Protein AF-A0A0B7GSV1-F1 (afdb_monomer_lite)

Structure (mmCIF, N/CA/C/O backbone):
data_AF-A0A0B7GSV1-F1
#
_entry.id   AF-A0A0B7GSV1-F1
#
loop_
_atom_site.group_PDB
_atom_site.id
_atom_site.type_symbol
_atom_site.label_atom_id
_atom_site.label_alt_id
_atom_site.label_comp_id
_atom_site.label_asym_id
_atom_site.label_entity_id
_atom_site.label_seq_id
_atom_site.pdbx_PDB_ins_code
_atom_site.Cartn_x
_atom_site.Cartn_y
_atom_site.Cartn_z
_atom_site.occupancy
_atom_site.B_iso_or_equiv
_atom_site.auth_seq_id
_atom_site.auth_comp_id
_atom_site.auth_asym_id
_atom_site.auth_atom_id
_atom_site.pdbx_PDB_model_num
ATOM 1 N N . MET A 1 1 ? 26.936 8.262 8.718 1.00 56.84 1 MET A N 1
ATOM 2 C CA . MET A 1 1 ? 25.501 8.150 8.410 1.00 56.84 1 MET A CA 1
ATOM 3 C C . MET A 1 1 ? 24.895 9.530 8.567 1.00 56.84 1 MET A C 1
ATOM 5 O O . MET A 1 1 ? 25.029 10.111 9.641 1.00 56.84 1 MET A O 1
ATOM 9 N N . SER A 1 2 ? 24.348 10.097 7.494 1.00 71.62 2 SER A N 1
ATOM 10 C CA . SER A 1 2 ? 23.670 11.396 7.549 1.00 71.62 2 SER A CA 1
ATOM 11 C C . SER A 1 2 ? 22.349 11.287 8.323 1.00 71.62 2 SER A C 1
ATOM 13 O O . SER A 1 2 ? 21.836 10.188 8.550 1.00 71.62 2 SER A O 1
ATOM 15 N N . LYS A 1 3 ? 21.772 12.425 8.730 1.00 66.00 3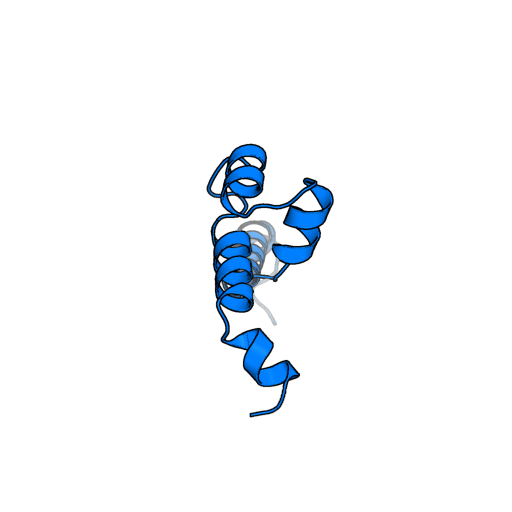 LYS A N 1
ATOM 16 C CA . LYS A 1 3 ? 20.439 12.453 9.355 1.00 66.00 3 LYS A CA 1
ATOM 17 C C . LYS A 1 3 ? 19.393 11.777 8.454 1.00 66.00 3 LYS A C 1
ATOM 19 O O . LYS A 1 3 ? 18.660 10.917 8.936 1.00 66.00 3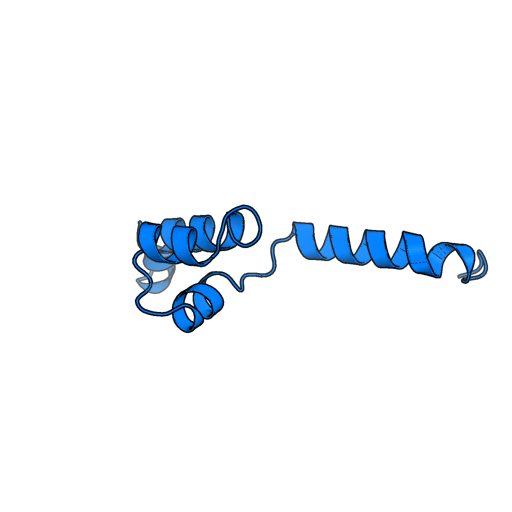 LYS A O 1
ATOM 24 N N . GLU A 1 4 ? 19.415 12.086 7.157 1.00 68.38 4 GLU A N 1
ATOM 25 C CA . GLU A 1 4 ? 18.537 11.481 6.144 1.00 68.38 4 GLU A CA 1
ATOM 26 C C . GLU A 1 4 ? 18.743 9.969 5.997 1.00 68.38 4 GLU A C 1
ATOM 28 O O . GLU A 1 4 ? 17.778 9.226 5.852 1.00 68.38 4 GLU A O 1
ATOM 33 N N . GLU A 1 5 ? 19.982 9.472 6.054 1.00 63.19 5 GLU A N 1
ATOM 34 C CA . GLU A 1 5 ? 20.235 8.026 6.040 1.00 63.19 5 GLU A CA 1
ATOM 35 C C . GLU A 1 5 ? 19.744 7.345 7.321 1.00 63.19 5 GLU A C 1
ATOM 37 O O . GLU A 1 5 ? 19.234 6.228 7.263 1.00 63.19 5 GLU A O 1
ATOM 42 N N . SER A 1 6 ? 19.844 8.016 8.473 1.00 57.38 6 SER A N 1
ATOM 43 C CA . SER A 1 6 ? 19.353 7.466 9.741 1.00 57.38 6 SER A CA 1
ATOM 44 C C . SER A 1 6 ? 17.828 7.337 9.766 1.00 57.38 6 SER A C 1
ATOM 46 O O . SER A 1 6 ? 17.305 6.378 10.324 1.00 57.38 6 SER A O 1
ATOM 48 N N . GLU A 1 7 ? 17.113 8.254 9.107 1.00 61.94 7 GLU A N 1
ATOM 49 C CA . GLU A 1 7 ? 15.649 8.239 9.001 1.00 61.94 7 GLU A CA 1
ATOM 50 C C . GLU A 1 7 ? 15.132 7.070 8.144 1.00 61.94 7 GLU A C 1
ATOM 52 O O . GLU A 1 7 ? 14.028 6.577 8.380 1.00 61.94 7 GLU A O 1
ATOM 57 N N . LYS A 1 8 ? 15.954 6.558 7.214 1.00 62.09 8 LYS A N 1
ATOM 58 C CA . LYS A 1 8 ? 15.627 5.384 6.385 1.00 62.09 8 LYS A CA 1
ATOM 59 C C . LYS A 1 8 ? 15.668 4.064 7.161 1.00 62.09 8 LYS A C 1
ATOM 61 O O . LYS A 1 8 ? 14.898 3.162 6.847 1.00 62.09 8 LYS A O 1
ATOM 66 N N . TYR A 1 9 ? 16.528 3.951 8.175 1.00 62.94 9 TYR A N 1
ATOM 67 C CA . TYR A 1 9 ? 16.732 2.711 8.944 1.00 62.94 9 TYR A CA 1
ATOM 68 C C . TYR A 1 9 ? 16.274 2.799 10.408 1.00 62.94 9 TYR A C 1
ATOM 70 O O . TYR A 1 9 ? 16.423 1.836 11.162 1.00 62.94 9 TYR A O 1
ATOM 78 N N . CYS A 1 10 ? 15.702 3.928 10.835 1.00 69.75 10 CYS A N 1
ATOM 79 C CA . CYS A 1 10 ? 15.123 4.064 12.168 1.00 69.75 10 CYS A CA 1
ATOM 80 C C . CYS A 1 10 ? 13.725 3.425 12.248 1.00 69.75 10 CYS A C 1
ATOM 82 O O . CYS A 1 10 ? 13.130 3.033 11.242 1.00 69.75 10 CYS A O 1
ATOM 84 N N . PHE A 1 11 ? 13.160 3.357 13.458 1.00 73.44 11 PHE A N 1
ATOM 85 C CA . PHE A 1 11 ? 11.798 2.856 13.697 1.00 73.44 11 PHE A CA 1
ATOM 86 C C . PHE A 1 11 ? 10.739 3.492 12.777 1.00 73.44 11 PHE A C 1
ATOM 88 O O . PHE A 1 11 ? 9.750 2.847 12.435 1.00 73.44 11 PHE A O 1
ATOM 95 N N . HIS A 1 12 ? 10.952 4.739 12.345 1.00 74.94 12 HIS A N 1
ATOM 96 C CA . HIS A 1 12 ? 10.054 5.424 11.421 1.00 74.94 12 HIS A CA 1
ATOM 97 C C . HIS A 1 12 ? 10.079 4.817 10.008 1.00 74.94 12 HIS A C 1
ATOM 99 O O . HIS A 1 12 ? 9.014 4.623 9.426 1.00 74.94 12 HIS A O 1
ATOM 105 N N . GLY A 1 13 ? 11.256 4.448 9.489 1.00 74.06 13 GLY A N 1
ATOM 106 C CA . GLY A 1 13 ? 11.395 3.768 8.197 1.00 74.06 13 GLY A CA 1
ATOM 107 C C . GLY A 1 13 ? 10.723 2.392 8.183 1.00 74.06 13 GLY A C 1
ATOM 108 O O . GLY A 1 13 ? 9.967 2.078 7.267 1.00 74.06 13 GLY A O 1
ATOM 109 N N . TRP A 1 14 ? 10.888 1.606 9.253 1.00 80.56 14 TRP A N 1
ATOM 110 C CA . TRP A 1 14 ? 10.201 0.314 9.405 1.00 80.56 14 TRP A CA 1
ATOM 111 C C . TRP A 1 14 ? 8.677 0.450 9.488 1.00 80.56 14 TRP A C 1
ATOM 113 O O . TRP A 1 14 ? 7.953 -0.379 8.937 1.00 80.56 14 TRP A O 1
ATOM 123 N N . ARG A 1 15 ? 8.177 1.512 10.134 1.00 82.94 15 ARG A N 1
ATOM 124 C CA . ARG A 1 15 ? 6.741 1.821 10.176 1.00 82.94 15 ARG A CA 1
ATOM 125 C C . ARG A 1 15 ? 6.181 2.086 8.777 1.00 82.94 15 ARG A C 1
ATOM 127 O O . ARG A 1 15 ? 5.088 1.612 8.477 1.00 82.94 15 ARG A O 1
ATOM 134 N N . HIS A 1 16 ? 6.923 2.805 7.932 1.00 81.19 16 HIS A N 1
ATOM 135 C CA . HIS A 1 16 ? 6.538 3.043 6.535 1.00 81.19 16 HIS A CA 1
ATOM 136 C C . HIS A 1 16 ? 6.551 1.757 5.722 1.00 81.19 16 HIS A C 1
ATOM 138 O O . HIS A 1 16 ? 5.547 1.432 5.101 1.00 81.19 16 HIS A O 1
ATOM 144 N N . PHE A 1 17 ? 7.624 0.967 5.819 1.00 81.50 17 PHE A N 1
ATOM 145 C CA . PHE A 1 17 ? 7.706 -0.328 5.144 1.00 81.50 17 PHE A CA 1
ATOM 146 C C . PHE A 1 17 ? 6.522 -1.240 5.497 1.00 81.50 17 PHE A C 1
ATOM 148 O O . PHE A 1 17 ? 5.875 -1.794 4.610 1.00 81.50 17 PHE A O 1
ATOM 155 N N . TYR A 1 18 ? 6.195 -1.360 6.787 1.00 85.00 18 TYR A N 1
ATOM 156 C CA . TYR A 1 18 ? 5.046 -2.141 7.238 1.00 85.00 18 TYR A 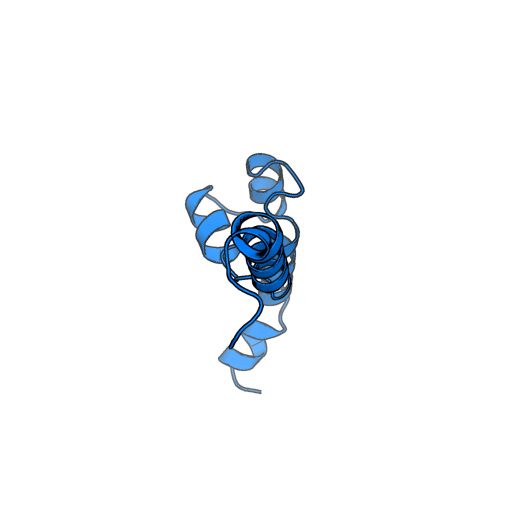CA 1
ATOM 157 C C . TYR A 1 18 ? 3.720 -1.588 6.690 1.00 85.00 18 TYR A C 1
ATOM 159 O O . TYR A 1 18 ? 2.887 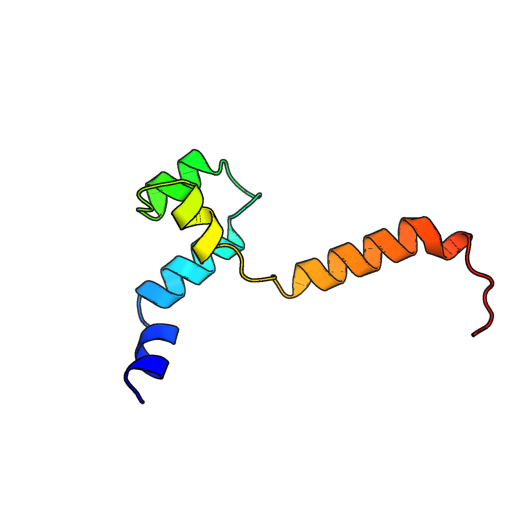-2.359 6.214 1.00 85.00 18 TYR A O 1
ATOM 167 N N . ALA A 1 19 ? 3.526 -0.264 6.713 1.00 85.69 19 ALA A N 1
ATOM 168 C CA . ALA A 1 19 ? 2.323 0.373 6.182 1.00 85.69 19 ALA A CA 1
ATOM 169 C C . ALA A 1 19 ? 2.150 0.132 4.672 1.00 85.69 19 ALA A C 1
ATOM 171 O O . ALA A 1 19 ? 1.052 -0.217 4.245 1.00 85.69 19 ALA A O 1
ATOM 172 N N . SER A 1 20 ? 3.216 0.247 3.876 1.00 84.62 20 SER A N 1
ATOM 173 C CA . SER A 1 20 ? 3.190 -0.089 2.445 1.00 84.62 20 SER A CA 1
ATOM 174 C C . SER A 1 20 ? 2.910 -1.573 2.217 1.00 84.62 20 SER A C 1
ATOM 176 O O . SER A 1 20 ? 2.034 -1.920 1.435 1.00 84.62 20 SER A O 1
ATOM 178 N N . HIS A 1 21 ? 3.590 -2.463 2.946 1.00 84.12 21 HIS A N 1
ATOM 179 C CA . HIS A 1 21 ? 3.476 -3.910 2.740 1.00 84.12 21 HIS A CA 1
ATOM 180 C C . HIS A 1 21 ? 2.100 -4.486 3.104 1.00 84.12 21 HIS A C 1
ATOM 182 O O . HIS A 1 21 ? 1.696 -5.520 2.563 1.00 84.12 21 HIS A O 1
ATOM 188 N N . MET A 1 22 ? 1.397 -3.848 4.041 1.00 84.88 22 MET A N 1
ATOM 189 C CA . MET A 1 22 ? 0.094 -4.298 4.538 1.00 84.88 22 MET A CA 1
ATOM 190 C C . MET A 1 22 ? -1.096 -3.613 3.857 1.00 84.88 22 MET A C 1
ATOM 192 O O . MET A 1 22 ? -2.225 -4.087 4.013 1.00 84.88 22 MET A O 1
ATOM 196 N N . LYS A 1 23 ? -0.874 -2.534 3.094 1.00 83.81 23 LYS A N 1
ATOM 197 C CA . LYS A 1 23 ? -1.929 -1.862 2.323 1.00 83.81 23 LYS A CA 1
ATOM 198 C C . LYS A 1 23 ? -2.569 -2.842 1.339 1.00 83.81 23 LYS A C 1
ATOM 200 O O . LYS A 1 23 ? -1.883 -3.599 0.658 1.00 83.81 23 LYS A O 1
ATOM 205 N N . GLY A 1 24 ? -3.900 -2.894 1.331 1.00 82.44 24 GLY A N 1
ATOM 206 C CA . GLY A 1 24 ? -4.673 -3.850 0.530 1.00 82.44 24 GLY A CA 1
ATOM 207 C C . GLY A 1 24 ? -4.677 -5.303 1.037 1.00 82.44 24 GLY A C 1
ATOM 208 O O . GLY A 1 24 ? -5.453 -6.103 0.521 1.00 82.44 24 GLY A O 1
ATOM 209 N N . LYS A 1 25 ? -3.870 -5.665 2.051 1.00 86.19 25 LYS A N 1
ATOM 210 C CA . LYS A 1 25 ? -3.908 -6.996 2.702 1.00 86.19 25 LYS A CA 1
ATOM 211 C C . LYS A 1 25 ? -4.813 -7.033 3.933 1.00 86.19 25 LYS A C 1
ATOM 213 O O . LYS A 1 25 ? -5.281 -8.101 4.316 1.00 86.19 25 LYS A O 1
ATOM 218 N N . ILE A 1 26 ? -5.032 -5.880 4.559 1.00 87.75 26 ILE A N 1
ATOM 219 C CA . ILE A 1 26 ? -5.953 -5.685 5.682 1.00 87.75 26 ILE A CA 1
ATOM 220 C C . ILE A 1 26 ? -6.784 -4.419 5.452 1.00 87.75 26 ILE A C 1
ATOM 222 O O . ILE A 1 26 ? -6.452 -3.609 4.591 1.00 87.75 26 ILE A O 1
ATOM 226 N N . GLU A 1 27 ? -7.854 -4.240 6.228 1.00 90.44 27 GLU A N 1
ATOM 227 C CA . GLU A 1 27 ? -8.692 -3.039 6.155 1.00 90.44 27 GLU A CA 1
ATOM 228 C C . GLU A 1 27 ? -7.874 -1.765 6.434 1.00 90.44 27 GLU A C 1
ATOM 230 O O . GLU A 1 27 ? -7.187 -1.666 7.455 1.00 90.44 27 GLU A O 1
ATOM 235 N N . ASP A 1 28 ? -8.002 -0.754 5.572 1.00 86.56 28 ASP A N 1
ATOM 236 C CA . ASP A 1 28 ? -7.253 0.505 5.678 1.00 86.56 28 ASP A CA 1
ATOM 237 C C . ASP A 1 28 ? -7.463 1.215 7.018 1.00 86.56 28 ASP A C 1
ATOM 239 O O . ASP A 1 28 ? -6.524 1.774 7.580 1.00 86.56 28 ASP A O 1
ATOM 243 N N . LYS A 1 29 ? -8.677 1.162 7.578 1.00 88.31 29 LYS A N 1
ATOM 244 C CA . LYS A 1 29 ? -8.985 1.765 8.882 1.00 88.31 29 LYS A CA 1
ATOM 245 C C . LYS A 1 29 ? -8.254 1.061 10.028 1.00 88.31 29 LYS A C 1
ATOM 247 O O . LYS A 1 29 ? -7.778 1.717 10.958 1.00 88.31 29 LYS A O 1
ATOM 252 N N . LEU A 1 30 ? -8.126 -0.264 9.946 1.00 88.00 30 LEU A N 1
ATOM 253 C CA . LEU A 1 30 ? -7.348 -1.054 10.894 1.00 88.00 30 LEU A CA 1
ATOM 254 C C . LEU A 1 30 ? -5.858 -0.733 10.749 1.00 88.00 30 LEU A C 1
ATOM 256 O O . LEU A 1 30 ? -5.203 -0.407 11.739 1.00 88.00 30 LEU A O 1
ATOM 260 N N . LEU A 1 31 ? -5.337 -0.743 9.519 1.00 89.38 31 LEU A N 1
ATOM 261 C CA . LEU A 1 31 ? -3.942 -0.409 9.239 1.00 89.38 31 LEU A CA 1
ATOM 262 C C . LEU A 1 31 ? -3.591 1.002 9.723 1.00 89.38 31 LEU A C 1
ATOM 264 O O . LEU A 1 31 ? -2.575 1.189 10.391 1.00 89.38 31 LEU A O 1
ATOM 268 N N . GLN A 1 32 ? -4.460 1.978 9.458 1.00 87.12 32 GLN A N 1
ATOM 269 C CA . GLN A 1 32 ? -4.343 3.361 9.913 1.00 87.12 32 GLN A CA 1
ATOM 270 C C . GLN A 1 32 ? -4.220 3.439 11.441 1.00 87.12 32 GLN A C 1
ATOM 272 O O . GLN A 1 32 ? -3.305 4.089 11.952 1.00 87.12 32 GLN A O 1
ATOM 277 N N . SER A 1 33 ? -5.125 2.771 12.165 1.00 89.06 33 SER A N 1
ATOM 278 C CA . SER A 1 33 ? -5.137 2.763 13.629 1.00 89.06 33 SER A CA 1
ATOM 279 C C . SER A 1 33 ? -3.865 2.142 14.207 1.00 89.06 33 SER A C 1
ATOM 281 O O . SER A 1 33 ? -3.292 2.710 15.134 1.00 89.06 33 SER A O 1
ATOM 283 N N . GLN A 1 34 ? -3.394 1.026 13.647 1.00 87.25 34 GLN A N 1
ATOM 284 C CA . GLN A 1 34 ? -2.212 0.316 14.152 1.00 87.25 34 GLN A CA 1
ATOM 285 C C . GLN A 1 34 ? -0.894 1.032 13.836 1.00 87.25 34 GLN A C 1
ATOM 287 O O . GLN A 1 34 ? 0.085 0.894 14.562 1.00 87.25 34 GLN A O 1
ATOM 292 N N . THR A 1 35 ? -0.862 1.832 12.770 1.00 85.94 35 THR A N 1
ATOM 293 C CA . THR A 1 35 ? 0.328 2.596 12.362 1.00 85.94 35 THR A CA 1
ATOM 294 C C . THR A 1 35 ? 0.324 4.043 12.869 1.00 85.94 35 THR A C 1
ATOM 296 O O . THR A 1 35 ? 1.279 4.786 12.619 1.00 85.94 35 THR A O 1
ATOM 299 N N . GLY A 1 36 ? -0.722 4.452 13.599 1.00 84.31 36 GLY A N 1
ATOM 300 C CA . GLY A 1 36 ? -0.837 5.774 14.218 1.00 84.31 36 GLY A CA 1
ATOM 301 C C . GLY A 1 36 ? -1.073 6.919 13.227 1.00 84.31 36 GLY A C 1
ATOM 302 O O . GLY A 1 36 ? -0.749 8.069 13.525 1.00 84.31 36 GLY A O 1
ATOM 303 N N . HIS A 1 37 ? -1.604 6.640 12.033 1.00 87.38 37 HIS A N 1
ATOM 304 C CA . HIS A 1 37 ? -1.881 7.679 11.041 1.00 87.38 37 HIS A CA 1
ATOM 305 C C . HIS A 1 37 ? -3.169 8.439 11.385 1.00 87.38 37 HIS A C 1
ATOM 307 O O . HIS A 1 37 ? -4.252 7.866 11.475 1.00 87.38 37 HIS A O 1
ATOM 313 N N . LYS A 1 38 ? -3.076 9.763 11.545 1.00 85.69 38 LYS A N 1
ATOM 314 C CA . LYS A 1 38 ? -4.214 10.608 11.954 1.00 85.69 38 LYS A CA 1
ATOM 315 C C . LYS A 1 38 ? -5.368 10.594 10.947 1.00 85.69 38 LYS A C 1
ATOM 317 O O . LYS A 1 38 ? -6.524 10.713 11.337 1.00 85.69 38 LYS A O 1
ATOM 322 N N . THR A 1 39 ? -5.061 10.442 9.662 1.00 86.38 39 THR A N 1
ATOM 323 C CA . THR A 1 39 ? -6.046 10.388 8.575 1.00 86.38 39 THR A CA 1
ATOM 324 C C . THR A 1 39 ? -5.710 9.268 7.592 1.00 86.38 39 T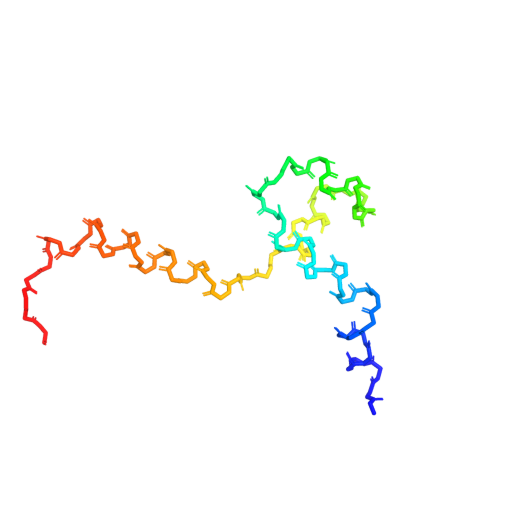HR A C 1
ATOM 326 O O . THR A 1 39 ? -4.553 8.855 7.482 1.00 86.38 39 THR A O 1
ATOM 329 N N . LEU A 1 40 ? -6.709 8.815 6.830 1.00 81.31 40 LEU A N 1
ATOM 330 C CA . LEU A 1 40 ? -6.497 7.897 5.706 1.00 81.31 40 LEU A CA 1
ATOM 331 C C . LEU A 1 40 ? -5.590 8.517 4.632 1.00 81.31 40 LEU A C 1
ATOM 333 O O . LEU A 1 40 ? -4.765 7.826 4.051 1.00 81.31 40 LEU A O 1
ATOM 337 N N . ALA A 1 41 ? -5.685 9.833 4.417 1.00 81.94 41 ALA A N 1
ATOM 338 C CA . ALA A 1 41 ? -4.798 10.553 3.505 1.00 81.94 41 ALA A CA 1
ATOM 339 C C . ALA A 1 41 ? -3.321 10.448 3.929 1.00 81.94 41 ALA A C 1
ATOM 341 O O . ALA A 1 41 ? -2.459 10.243 3.080 1.00 81.94 41 ALA A O 1
ATOM 342 N N . MET A 1 42 ? -3.027 10.517 5.234 1.00 80.38 42 MET A N 1
ATOM 343 C CA . MET A 1 42 ? -1.673 10.274 5.741 1.00 80.38 42 MET A CA 1
ATOM 344 C C . MET A 1 42 ? -1.236 8.828 5.524 1.00 80.38 42 MET A C 1
ATOM 346 O O . MET A 1 42 ? -0.114 8.613 5.083 1.00 80.38 42 MET A O 1
ATOM 350 N N . LEU A 1 43 ? -2.099 7.846 5.812 1.00 80.31 43 LEU A N 1
ATOM 351 C CA . LEU A 1 43 ? -1.780 6.446 5.526 1.00 80.31 43 LEU A CA 1
ATOM 352 C C . LEU A 1 43 ? -1.430 6.283 4.045 1.00 80.31 43 LEU A C 1
ATOM 354 O O . LEU A 1 43 ? -0.391 5.713 3.737 1.00 80.31 43 LEU A O 1
ATOM 358 N N . ASN A 1 44 ? -2.248 6.825 3.142 1.00 75.56 44 ASN A N 1
ATOM 359 C CA . ASN A 1 44 ? -2.025 6.741 1.702 1.00 75.56 44 ASN A CA 1
ATOM 360 C C . ASN A 1 44 ? -0.702 7.370 1.279 1.00 75.56 44 ASN A C 1
ATOM 362 O O . ASN A 1 44 ? 0.058 6.718 0.579 1.00 75.56 44 ASN A O 1
ATOM 366 N N . HIS A 1 45 ? -0.378 8.559 1.785 1.00 72.50 45 HIS A N 1
ATOM 367 C CA . HIS A 1 45 ? 0.877 9.232 1.463 1.00 72.50 45 HIS A CA 1
ATOM 368 C C . HIS A 1 45 ? 2.125 8.428 1.867 1.00 72.50 45 HIS A C 1
ATOM 370 O O . HIS A 1 45 ? 3.127 8.463 1.165 1.00 72.50 45 HIS A O 1
ATOM 376 N N . TYR A 1 46 ? 2.061 7.690 2.979 1.00 65.62 46 TYR A N 1
ATOM 377 C CA . TYR A 1 46 ? 3.189 6.902 3.493 1.00 65.62 46 TYR A CA 1
ATOM 378 C C . TYR A 1 46 ? 3.209 5.444 3.032 1.00 65.62 46 TYR A C 1
ATOM 380 O O . TYR A 1 46 ? 4.216 4.762 3.185 1.00 65.62 46 TYR A O 1
ATOM 388 N N . SER A 1 47 ? 2.091 4.955 2.502 1.00 62.38 47 SER A N 1
ATOM 389 C CA . SER A 1 47 ? 1.965 3.596 1.978 1.00 62.38 47 SER A CA 1
ATOM 390 C C . SER A 1 47 ? 2.106 3.532 0.457 1.00 62.38 47 SER A C 1
ATOM 392 O O . SER A 1 47 ? 2.329 2.439 -0.052 1.00 62.38 47 SER A O 1
ATOM 394 N N . ASP A 1 48 ? 2.047 4.674 -0.243 1.00 64.88 48 ASP A N 1
ATOM 395 C CA . ASP A 1 48 ? 2.315 4.848 -1.684 1.00 64.88 48 ASP A CA 1
ATOM 396 C C . ASP A 1 48 ? 3.809 4.724 -2.023 1.00 64.88 48 ASP A C 1
ATOM 398 O O . ASP A 1 48 ? 4.423 5.564 -2.678 1.00 64.88 48 ASP A O 1
ATOM 402 N N . HIS A 1 49 ? 4.414 3.634 -1.577 1.00 61.50 49 HIS A N 1
ATOM 403 C CA . HIS A 1 49 ? 5.640 3.151 -2.178 1.00 61.50 49 HIS A CA 1
ATOM 404 C C . HIS A 1 49 ? 5.229 2.067 -3.166 1.00 61.50 49 HIS A C 1
ATOM 406 O O . HIS A 1 49 ? 4.685 1.049 -2.740 1.00 61.50 49 HIS A O 1
ATOM 412 N N . GLU A 1 50 ? 5.460 2.294 -4.464 1.00 54.31 50 GLU A N 1
ATOM 413 C CA . GLU A 1 50 ? 5.346 1.240 -5.475 1.00 54.31 50 GLU A CA 1
ATOM 414 C C . GLU A 1 50 ? 6.149 0.035 -4.985 1.00 54.31 50 GLU A C 1
ATOM 416 O O . GLU A 1 50 ? 7.374 0.102 -4.837 1.00 54.31 50 GLU A O 1
ATOM 421 N N . MET A 1 51 ? 5.462 -1.058 -4.652 1.00 60.22 51 MET A N 1
ATOM 422 C CA . MET A 1 51 ? 6.171 -2.267 -4.277 1.00 60.22 51 MET A CA 1
ATOM 423 C C . MET A 1 51 ? 6.758 -2.857 -5.551 1.00 60.22 51 MET A C 1
ATOM 425 O O . MET A 1 51 ? 6.119 -2.870 -6.600 1.00 60.22 51 MET A O 1
ATOM 429 N N . GLN A 1 52 ? 7.976 -3.381 -5.462 1.00 56.69 52 GLN A N 1
ATOM 430 C CA . GLN A 1 52 ? 8.665 -3.990 -6.602 1.00 56.69 52 GLN A CA 1
ATOM 431 C C . GLN A 1 52 ? 7.816 -5.091 -7.281 1.00 56.69 52 GLN A C 1
ATOM 433 O O . GLN A 1 52 ? 7.896 -5.289 -8.493 1.00 56.6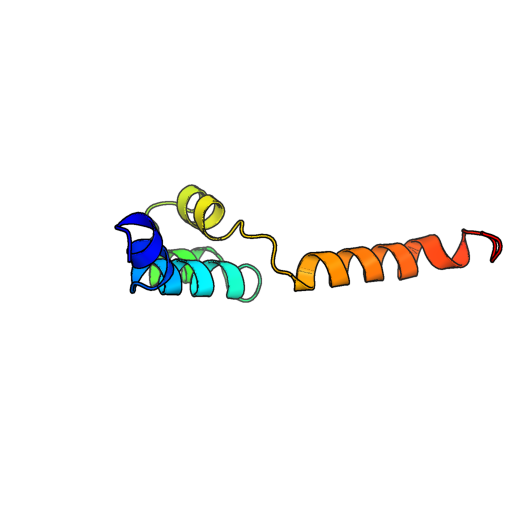9 52 GLN A O 1
ATOM 438 N N . ASP A 1 53 ? 6.940 -5.741 -6.508 1.00 61.00 53 ASP A N 1
ATOM 439 C CA . ASP A 1 53 ? 5.990 -6.751 -6.977 1.00 61.00 53 ASP A CA 1
ATOM 440 C C . ASP A 1 53 ? 4.807 -6.172 -7.767 1.00 61.00 53 ASP A C 1
ATOM 442 O O . ASP A 1 53 ? 4.200 -6.884 -8.563 1.00 61.00 53 ASP A O 1
ATOM 446 N N . ASP A 1 54 ? 4.435 -4.907 -7.571 1.00 67.06 54 ASP A N 1
ATOM 447 C CA . ASP A 1 54 ? 3.274 -4.316 -8.245 1.00 67.06 54 ASP A CA 1
ATOM 448 C C . ASP A 1 54 ? 3.550 -4.104 -9.731 1.00 67.06 54 ASP A C 1
ATOM 450 O O . ASP A 1 54 ? 2.689 -4.389 -10.563 1.00 67.06 54 ASP A O 1
ATOM 454 N N . PHE A 1 55 ? 4.789 -3.749 -10.080 1.00 67.94 55 PHE A N 1
ATOM 455 C CA . PHE A 1 55 ? 5.236 -3.731 -11.470 1.00 67.94 55 PHE A CA 1
ATOM 456 C C . PHE A 1 55 ? 5.124 -5.121 -12.112 1.00 67.94 55 PHE A C 1
ATOM 458 O O . PHE A 1 55 ? 4.639 -5.251 -13.234 1.00 67.94 55 PHE A O 1
ATOM 465 N N . GLN A 1 56 ? 5.504 -6.181 -11.388 1.00 74.31 56 GLN A N 1
ATOM 466 C CA . GLN A 1 56 ? 5.395 -7.560 -11.876 1.00 74.31 56 GLN A CA 1
ATOM 467 C C . GLN A 1 56 ? 3.934 -8.003 -12.027 1.00 74.31 56 GLN A C 1
ATOM 469 O O . GLN A 1 56 ? 3.588 -8.648 -13.017 1.00 74.31 56 GLN A O 1
ATOM 474 N N . LYS A 1 57 ? 3.058 -7.632 -11.086 1.00 75.12 57 LYS A N 1
ATOM 475 C CA . LYS A 1 57 ? 1.615 -7.911 -11.165 1.00 75.12 57 LYS A CA 1
ATOM 476 C C . LYS A 1 57 ? 0.968 -7.191 -12.344 1.00 75.12 57 LYS A C 1
ATOM 478 O O . LYS A 1 57 ? 0.185 -7.809 -13.060 1.00 75.12 57 LYS A O 1
ATOM 483 N N . ILE A 1 58 ? 1.306 -5.919 -12.566 1.00 74.88 58 ILE A N 1
ATOM 484 C CA . ILE A 1 58 ? 0.803 -5.135 -13.701 1.00 74.88 58 ILE A CA 1
ATOM 485 C C . ILE A 1 58 ? 1.326 -5.714 -15.015 1.00 74.88 58 ILE A C 1
ATOM 487 O O . ILE A 1 58 ? 0.524 -5.962 -15.911 1.00 74.88 58 ILE A O 1
ATOM 491 N N . ALA A 1 59 ? 2.623 -6.014 -15.116 1.00 78.44 59 ALA A N 1
ATOM 492 C CA . ALA A 1 59 ? 3.207 -6.636 -16.304 1.00 78.44 59 ALA A CA 1
ATOM 493 C C . ALA A 1 59 ? 2.550 -7.990 -16.620 1.00 78.44 59 ALA A C 1
ATOM 495 O O . ALA A 1 59 ? 2.224 -8.273 -17.773 1.00 78.44 59 ALA A O 1
ATOM 496 N N . LYS A 1 60 ? 2.279 -8.810 -15.594 1.00 82.31 60 LYS A N 1
ATOM 497 C CA . LYS A 1 60 ? 1.542 -10.065 -15.765 1.00 82.31 60 LYS A CA 1
ATOM 498 C C . LYS A 1 60 ? 0.110 -9.816 -16.245 1.00 82.31 60 LYS A C 1
ATOM 500 O O . LYS A 1 60 ? -0.307 -10.438 -17.212 1.00 82.31 60 LYS A O 1
ATOM 505 N N . ALA A 1 61 ? -0.631 -8.908 -15.608 1.00 80.62 61 ALA A N 1
ATOM 506 C CA . ALA A 1 61 ? -2.009 -8.594 -15.990 1.00 80.62 61 ALA A CA 1
ATOM 507 C C . ALA A 1 61 ? -2.102 -8.042 -17.424 1.00 80.62 61 ALA A C 1
ATOM 509 O O . ALA A 1 61 ? -3.021 -8.389 -18.166 1.00 80.62 61 ALA A O 1
ATOM 510 N N . GLN A 1 62 ? -1.129 -7.224 -17.833 1.00 79.38 62 GLN A N 1
ATOM 511 C CA . GLN A 1 62 ? -0.997 -6.738 -19.204 1.00 79.38 62 GLN A CA 1
ATOM 512 C C . GLN A 1 62 ? -0.774 -7.893 -20.184 1.00 79.38 62 GLN A C 1
ATOM 514 O O . GLN A 1 62 ? -1.471 -7.963 -21.193 1.00 79.38 62 GLN A O 1
ATOM 519 N N . ASN A 1 63 ? 0.136 -8.822 -19.878 1.00 83.06 63 ASN A N 1
ATOM 520 C CA . ASN A 1 63 ? 0.390 -9.979 -20.735 1.00 83.06 63 ASN A CA 1
ATOM 521 C C . ASN A 1 63 ? -0.817 -10.933 -20.801 1.00 83.06 63 ASN A C 1
ATOM 523 O O . ASN A 1 63 ? -1.211 -11.352 -21.882 1.00 83.06 63 ASN A O 1
ATOM 527 N N . ASP A 1 64 ? -1.479 -11.210 -19.676 1.00 81.94 64 ASP A N 1
ATOM 528 C CA . ASP A 1 64 ? -2.684 -12.051 -19.651 1.00 81.94 64 ASP A CA 1
ATOM 529 C C . ASP A 1 64 ? -3.822 -11.445 -20.500 1.00 81.94 64 ASP A C 1
ATOM 531 O O . ASP A 1 64 ? -4.576 -12.170 -21.148 1.00 81.94 64 ASP A O 1
ATOM 535 N N . THR A 1 65 ? -3.949 -10.114 -20.502 1.00 81.75 65 THR A N 1
ATOM 536 C CA . THR A 1 65 ? -5.034 -9.405 -21.199 1.00 81.75 65 THR A CA 1
ATOM 537 C C . THR A 1 65 ? -4.738 -9.206 -22.685 1.00 81.75 65 THR A C 1
ATOM 539 O O . THR A 1 65 ? -5.620 -9.388 -23.523 1.00 81.75 65 THR A O 1
ATOM 542 N N . PHE A 1 66 ? -3.509 -8.810 -23.021 1.00 84.06 66 PHE A N 1
ATOM 543 C CA . PHE A 1 66 ? -3.147 -8.356 -24.365 1.00 84.06 66 PHE A CA 1
ATOM 544 C C . PHE A 1 66 ? -2.174 -9.287 -25.091 1.00 84.06 66 PHE A C 1
ATOM 546 O O . PHE A 1 66 ? -2.029 -9.158 -26.302 1.00 84.06 66 PHE A O 1
ATOM 553 N N . GLY A 1 67 ? -1.542 -10.241 -24.404 1.00 80.31 67 GLY A N 1
ATOM 554 C CA . GLY A 1 67 ? -0.537 -11.135 -24.989 1.00 80.31 67 GLY A CA 1
ATOM 555 C C . GLY A 1 67 ? -1.073 -11.954 -26.162 1.00 80.31 67 GLY A C 1
ATOM 556 O O . GLY A 1 67 ? -0.387 -12.107 -27.160 1.00 80.31 67 GLY A O 1
ATOM 557 N N . ASN A 1 68 ? -2.341 -12.371 -26.107 1.00 79.81 68 ASN A N 1
ATOM 558 C CA . ASN A 1 68 ? -2.993 -13.106 -27.201 1.00 79.81 68 ASN A CA 1
ATOM 559 C C . ASN A 1 68 ? -3.478 -12.208 -28.358 1.00 79.81 68 ASN A C 1
ATOM 561 O O . ASN A 1 68 ? -3.968 -12.718 -29.364 1.00 79.81 68 ASN A O 1
ATOM 565 N N . LEU A 1 69 ? -3.430 -10.881 -28.196 1.00 78.69 69 LEU A N 1
ATOM 566 C CA . LEU A 1 69 ? -3.858 -9.900 -29.201 1.00 78.69 69 LEU A CA 1
ATOM 567 C C . LEU A 1 69 ? -2.676 -9.316 -29.981 1.00 78.69 69 LEU A C 1
ATOM 569 O O . LEU A 1 69 ? -2.879 -8.713 -31.036 1.00 78.69 69 LEU A O 1
ATOM 573 N N . LEU A 1 70 ? -1.460 -9.468 -29.459 1.00 73.38 70 LEU A N 1
ATOM 574 C CA . LEU A 1 70 ? -0.242 -9.021 -30.113 1.00 73.38 70 LEU A CA 1
ATOM 575 C C . LEU A 1 70 ? 0.315 -10.170 -30.968 1.00 73.38 70 LEU A C 1
ATOM 577 O O . LEU A 1 70 ? 0.391 -11.298 -30.488 1.00 73.38 70 LEU A O 1
ATOM 581 N N . PRO A 1 71 ? 0.679 -9.925 -32.237 1.00 71.31 71 PRO A N 1
ATOM 582 C CA . PRO A 1 71 ? 1.346 -10.936 -33.048 1.00 71.31 71 PRO A CA 1
ATOM 583 C C . PRO A 1 71 ? 2.711 -11.292 -32.439 1.00 71.31 71 PRO A C 1
ATOM 585 O O . PRO A 1 71 ? 3.393 -10.411 -31.920 1.00 71.31 71 PRO A O 1
ATOM 588 N N . ASP A 1 72 ? 3.137 -12.555 -32.574 1.00 65.94 72 ASP A N 1
ATOM 589 C CA . ASP A 1 72 ? 4.406 -13.119 -32.055 1.00 65.94 72 ASP A CA 1
ATOM 590 C C . ASP A 1 72 ? 5.693 -12.473 -32.623 1.00 65.94 72 ASP A C 1
ATOM 592 O O . ASP A 1 72 ? 6.792 -13.005 -32.469 1.00 65.94 72 ASP A O 1
ATOM 596 N N . VAL A 1 73 ? 5.586 -11.344 -33.324 1.00 60.59 73 VAL A N 1
ATOM 597 C CA . VAL A 1 73 ? 6.680 -10.727 -34.071 1.00 60.59 73 VAL A CA 1
ATOM 598 C C . VAL A 1 73 ? 6.965 -9.330 -33.527 1.00 60.59 73 VAL A C 1
ATOM 600 O O . VAL A 1 73 ? 6.347 -8.348 -33.942 1.00 60.59 73 VAL A O 1
ATOM 603 N N . LEU A 1 74 ? 7.953 -9.265 -32.635 1.00 48.88 74 LEU A N 1
ATOM 604 C CA . LEU A 1 74 ? 8.878 -8.139 -32.499 1.00 48.88 74 LEU A CA 1
ATOM 605 C C . LEU A 1 74 ? 10.309 -8.670 -32.598 1.00 48.88 74 LEU A C 1
ATOM 607 O O . LEU A 1 74 ? 10.643 -9.593 -31.823 1.00 48.88 74 LEU A O 1
#

Foldseek 3Di:
DDPVVCCCPDPNVVLLVVLLVCVVVDDLVVSCVVSVPPDSVSSCVSNPDPDPCNVVVVVVVCCVVCVVVDPPDD

pLDDT: mean 75.91, std 10.31, range [48.88, 90.44]

Secondary structure (DSSP, 8-state):
--HHHHHHHSHHHHHHHHHHHHBTTB-HHHHHHHHT-SSHHHHHHHH----HHHHHHHHHHHHHHHTTTS-S--

Sequence (74 aa):
MSKEESEKYCFHGWRHFYASHMKGKIEDKLLQSQTGHKTLAMLNHYSDHEMQDDFQKIAKAQNDTFGNLLPDVL

Organism: Treponema phagedenis (NCBI:txid162)

Radius of gyration: 17.5 Å; chains: 1; bounding box: 34×26×48 Å

InterPro domains:
  IPR011010 DNA breaking-rejoining enzyme, catalytic core [SSF56349] (7-55)
  IPR013762 Integrase-like, catalytic domain superfamily [G3DSA:1.10.443.10] (1-60)